Protein AF-A0A560W7F1-F1 (afdb_monomer)

Radius of gyration: 31.29 Å; Cα contacts (8 Å, |Δi|>4): 204; chains: 1; bounding box: 47×85×85 Å

pLDDT: mean 71.87, std 20.63, range [32.97, 94.44]

Secondary structure (DSSP, 8-state):
--------------------------------------S--SEEEEEETTTEEEEEE---SS-EEEEEEEEESEEEE---SSEEEEEESSGGG-S-EEE--SSEEEE-SS--EEEEEEEE--

Sequence (122 aa):
MTSSGKKRLIGMTGSIAGAALLACTGLAQSAAAAAGEPEWVVSSFYTEAGFKGTEMLANLDSEGCQDLSAPANSVINMNDSRKGIVYYYQPDCQGPSVRLDDLRTVTLSASPILSYQVFQLS

Foldseek 3Di:
DDDDDDDDDDDDDDDDDDDDPPPPDDPPVPCPPDPDDDPPQQKWFAQAFPRDHDIDTDDQVDAFKDWDPHFGQKMFGAADPWKWKKFDLDHPNDDDIDTDNHGDIDGHPDGTTGMMGMDTDD

Solvent-accessible surface area (backbone atoms only — not comparable to full-atom values): 7699 Å² total; per-residue (Å²): 134,89,80,89,83,91,81,86,84,89,81,88,84,80,91,74,92,71,92,73,87,78,82,72,74,77,80,77,69,77,76,75,68,83,72,68,80,72,80,74,63,40,31,43,31,10,50,27,61,80,74,32,79,58,78,45,72,55,70,76,88,53,68,43,71,44,65,49,97,57,58,19,15,12,39,41,35,41,66,48,94,51,50,46,54,37,39,9,63,29,59,85,58,36,82,68,68,51,70,65,93,45,72,41,75,46,68,45,91,85,62,40,38,24,11,31,32,34,45,78,55,130

Mean predicted aligned error: 15.71 Å

Structure (mmCIF, N/CA/C/O backbone):
data_AF-A0A560W7F1-F1
#
_entry.id   AF-A0A560W7F1-F1
#
loop_
_atom_site.group_PDB
_atom_site.id
_atom_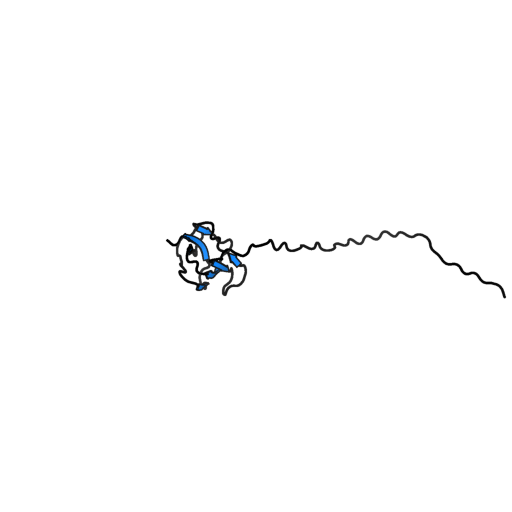site.type_symbol
_atom_site.label_atom_id
_atom_site.label_alt_id
_atom_site.label_comp_id
_atom_site.label_asym_id
_atom_site.label_entity_id
_atom_site.label_seq_id
_atom_site.pdbx_PDB_ins_code
_atom_site.Cartn_x
_atom_site.Cartn_y
_atom_site.Cartn_z
_atom_site.occupancy
_atom_site.B_iso_or_equiv
_atom_site.auth_seq_id
_atom_site.auth_comp_id
_atom_site.auth_asym_id
_atom_site.auth_atom_id
_atom_site.pdbx_PDB_model_num
ATOM 1 N N . MET A 1 1 ? 25.477 70.114 64.008 1.00 43.53 1 MET A N 1
ATOM 2 C CA . MET A 1 1 ? 26.743 70.388 63.290 1.00 43.53 1 MET A CA 1
ATOM 3 C C . MET A 1 1 ? 27.628 69.160 63.417 1.00 43.53 1 MET A C 1
ATOM 5 O O . MET A 1 1 ? 27.595 68.573 64.486 1.00 43.53 1 MET A O 1
ATOM 9 N N . THR A 1 2 ? 28.387 68.863 62.351 1.00 38.75 2 THR A N 1
ATOM 10 C CA . THR A 1 2 ? 29.231 67.674 62.065 1.00 38.75 2 THR A CA 1
ATOM 11 C C . THR A 1 2 ? 28.449 66.426 61.620 1.00 38.75 2 THR A C 1
ATOM 13 O O . THR A 1 2 ? 27.410 66.112 62.177 1.00 38.75 2 THR A O 1
ATOM 16 N N . SER A 1 3 ? 28.842 65.666 60.598 1.00 32.97 3 SER A N 1
ATOM 17 C CA . SER A 1 3 ? 29.744 65.888 59.461 1.00 32.97 3 SER A CA 1
ATOM 18 C C . SER A 1 3 ? 29.472 64.778 58.430 1.00 32.97 3 SER A C 1
ATOM 20 O O . SER A 1 3 ? 29.083 63.670 58.789 1.00 32.97 3 SER A O 1
ATOM 22 N N . SER A 1 4 ? 29.679 65.113 57.161 1.00 43.00 4 SER A N 1
ATOM 23 C CA . SER A 1 4 ? 29.622 64.310 55.935 1.00 43.00 4 SER A CA 1
ATOM 24 C C . SER A 1 4 ? 30.313 62.939 55.979 1.00 43.00 4 SER A C 1
ATOM 26 O O . SER A 1 4 ? 31.324 62.768 56.654 1.00 43.00 4 SER A O 1
ATOM 28 N N . GLY A 1 5 ? 29.883 62.009 55.113 1.00 44.09 5 GLY A N 1
ATOM 29 C CA . GLY A 1 5 ? 30.648 60.779 54.872 1.00 44.09 5 GLY A CA 1
ATOM 30 C C . GLY A 1 5 ? 30.097 59.831 53.806 1.00 44.09 5 GLY A C 1
ATOM 31 O O . GLY A 1 5 ? 29.652 58.736 54.109 1.00 44.09 5 GLY A O 1
ATOM 32 N N . LYS A 1 6 ? 30.148 60.245 52.539 1.00 46.00 6 LYS A N 1
ATOM 33 C CA . LYS A 1 6 ? 29.905 59.427 51.337 1.00 46.00 6 LYS A CA 1
ATOM 34 C C . LYS A 1 6 ? 30.949 58.302 51.229 1.00 46.00 6 LYS A C 1
ATOM 36 O O . LYS A 1 6 ? 32.131 58.621 51.319 1.00 46.00 6 LYS A O 1
ATOM 41 N N . LYS A 1 7 ? 30.550 57.059 50.914 1.00 45.50 7 LYS A N 1
ATOM 42 C CA . LYS A 1 7 ? 31.256 56.149 49.977 1.00 45.50 7 LYS A CA 1
ATOM 43 C C . LYS A 1 7 ? 30.504 54.831 49.765 1.00 45.50 7 LYS A C 1
ATOM 45 O O . LYS A 1 7 ? 29.998 54.212 50.689 1.00 45.50 7 LYS A O 1
ATOM 50 N N . ARG A 1 8 ? 30.429 54.469 48.486 1.00 42.59 8 ARG A N 1
ATOM 51 C CA . ARG A 1 8 ? 29.900 53.223 47.936 1.00 42.59 8 ARG A CA 1
ATOM 52 C C . ARG A 1 8 ? 30.874 52.061 48.180 1.00 42.59 8 ARG A C 1
ATOM 54 O O . ARG A 1 8 ? 32.072 52.297 48.307 1.00 42.59 8 ARG A O 1
ATOM 61 N N . LEU A 1 9 ? 30.326 50.867 47.951 1.00 39.41 9 LEU A N 1
ATOM 62 C CA . LEU A 1 9 ? 30.881 49.780 47.130 1.00 39.41 9 LEU A CA 1
ATOM 63 C C . LEU A 1 9 ? 31.343 48.513 47.883 1.00 39.41 9 LEU A C 1
ATOM 65 O O . LEU A 1 9 ? 32.397 48.491 48.496 1.00 39.41 9 LEU A O 1
ATOM 69 N N . ILE A 1 10 ? 30.525 47.468 47.685 1.00 48.19 10 ILE A N 1
ATOM 70 C CA . ILE A 1 10 ? 30.854 46.064 47.371 1.00 48.19 10 ILE A CA 1
ATOM 71 C C . ILE A 1 10 ? 31.705 45.271 48.370 1.00 48.19 10 ILE A C 1
ATOM 73 O O . ILE A 1 10 ? 32.897 45.506 48.525 1.00 48.19 10 ILE A O 1
ATOM 77 N N . GLY A 1 11 ? 31.127 44.151 48.814 1.00 37.31 11 GLY A N 1
ATOM 78 C CA . GLY A 1 11 ? 31.848 42.883 48.743 1.00 37.31 11 GLY A CA 1
ATOM 79 C C . GLY 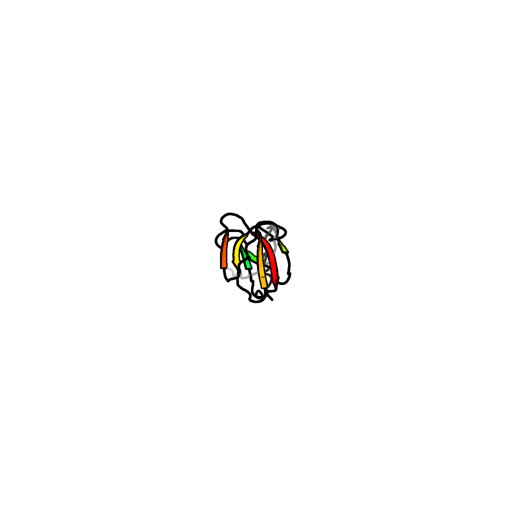A 1 11 ? 31.505 41.873 49.825 1.00 37.31 11 GLY A C 1
ATOM 80 O O . GLY A 1 11 ? 31.693 42.159 50.998 1.00 37.31 11 GLY A O 1
ATOM 81 N N . MET A 1 12 ? 31.165 40.664 49.357 1.00 42.81 12 MET A N 1
ATOM 82 C CA . MET A 1 12 ? 31.333 39.371 50.039 1.00 42.81 12 MET A CA 1
ATOM 83 C C . MET A 1 12 ? 30.309 39.057 51.143 1.00 42.81 12 MET A C 1
ATOM 85 O O . MET A 1 12 ? 29.929 39.916 51.918 1.00 42.81 12 MET A O 1
ATOM 89 N N . THR A 1 13 ? 29.785 37.850 51.322 1.00 46.91 13 THR A N 1
ATOM 90 C CA . THR A 1 13 ? 29.905 36.528 50.682 1.00 46.91 13 THR A CA 1
ATOM 91 C C . THR A 1 13 ? 28.835 35.689 51.373 1.00 46.91 13 THR A C 1
ATOM 93 O O . THR A 1 13 ? 28.669 35.800 52.585 1.00 46.91 13 THR A O 1
ATOM 96 N N . GLY A 1 14 ? 28.132 34.831 50.644 1.00 42.38 14 GLY A N 1
ATOM 97 C CA . GLY A 1 14 ? 27.135 33.955 51.251 1.00 42.38 14 GLY A CA 1
ATOM 98 C C . GLY A 1 14 ? 26.591 32.965 50.244 1.00 42.38 14 GLY A C 1
ATOM 99 O O . GLY A 1 14 ? 25.464 33.102 49.784 1.00 42.38 14 GLY A O 1
ATOM 100 N N . SER A 1 15 ? 27.424 32.001 49.861 1.00 51.97 15 SER A N 1
ATOM 101 C CA . SER A 1 15 ? 27.013 30.829 49.098 1.00 51.97 15 SER A CA 1
ATOM 102 C C . SER A 1 15 ? 25.970 30.055 49.899 1.00 51.97 15 SER A C 1
ATOM 104 O O . SER A 1 15 ? 26.280 29.545 50.973 1.00 51.97 15 SER A O 1
ATOM 106 N N . ILE A 1 16 ? 24.759 29.919 49.365 1.00 49.66 16 ILE A N 1
ATOM 107 C CA . ILE A 1 16 ? 23.850 28.852 49.779 1.00 49.66 16 ILE A CA 1
ATOM 108 C C . ILE A 1 16 ? 23.580 28.029 48.529 1.00 49.66 16 ILE A C 1
ATOM 110 O O . ILE A 1 16 ? 22.871 28.447 47.617 1.00 49.66 16 ILE A O 1
ATOM 114 N N . ALA A 1 17 ? 24.245 26.879 48.475 1.00 49.50 17 ALA A N 1
ATOM 115 C CA . ALA A 1 17 ? 23.960 25.825 47.527 1.00 49.50 17 ALA A CA 1
ATOM 116 C C . ALA A 1 17 ? 22.499 25.390 47.713 1.00 49.50 17 ALA A C 1
ATOM 118 O O . ALA A 1 17 ? 22.126 24.869 48.761 1.00 49.50 17 ALA A O 1
ATOM 119 N N . GLY A 1 18 ? 21.679 25.633 46.696 1.00 42.59 18 GLY A N 1
ATOM 120 C CA . GLY A 1 18 ? 20.315 25.135 46.594 1.00 42.59 18 GLY A CA 1
ATOM 121 C C . GLY A 1 18 ? 20.161 24.483 45.233 1.00 42.59 18 GLY A C 1
ATOM 122 O O . GLY A 1 18 ? 20.131 25.169 44.215 1.00 42.59 18 GLY A O 1
ATOM 123 N N . ALA A 1 19 ? 20.141 23.153 45.220 1.00 52.03 19 ALA A N 1
ATOM 124 C CA . ALA A 1 19 ? 19.937 22.350 44.030 1.00 52.03 19 ALA A CA 1
ATOM 125 C C . ALA A 1 19 ? 18.578 22.676 43.392 1.00 52.03 19 ALA A C 1
ATOM 127 O O . ALA A 1 19 ? 17.531 22.389 43.966 1.00 52.03 19 ALA A O 1
ATOM 128 N N . ALA A 1 20 ? 18.607 23.234 42.185 1.00 47.53 20 ALA A N 1
ATOM 129 C CA . ALA A 1 20 ? 17.475 23.234 41.274 1.00 47.53 20 ALA A CA 1
ATOM 130 C C . ALA A 1 20 ? 17.887 22.411 40.051 1.00 47.53 20 ALA A C 1
ATOM 132 O O . ALA A 1 20 ? 18.619 22.881 39.180 1.00 47.53 20 ALA A O 1
ATOM 133 N N . LEU A 1 21 ? 17.462 21.146 40.032 1.00 45.88 21 LEU A N 1
ATOM 134 C CA . LEU A 1 21 ? 17.514 20.281 38.858 1.00 45.88 21 LEU A CA 1
ATOM 135 C C . LEU A 1 21 ? 16.633 20.907 37.770 1.00 45.88 21 LEU A C 1
ATOM 137 O O . LEU A 1 21 ? 15.428 20.679 37.716 1.00 45.88 21 LEU A O 1
ATOM 141 N N . LEU A 1 22 ? 17.240 21.724 36.913 1.00 49.72 22 LEU A N 1
ATOM 142 C CA . LEU A 1 22 ? 16.640 22.169 35.663 1.00 49.72 22 LEU A CA 1
ATOM 143 C C . LEU A 1 22 ? 16.662 20.994 34.683 1.00 49.72 22 LEU A C 1
ATOM 145 O O . LEU A 1 22 ? 17.563 20.855 33.860 1.00 49.72 22 LEU A O 1
ATOM 149 N N . ALA A 1 23 ? 15.641 20.145 34.779 1.00 49.72 23 ALA A N 1
ATOM 150 C CA . ALA A 1 23 ? 15.215 19.284 33.687 1.00 49.72 23 ALA A CA 1
ATOM 151 C C . ALA A 1 23 ? 14.593 20.163 32.586 1.00 49.72 23 ALA A C 1
ATOM 153 O O . ALA A 1 23 ? 13.381 20.191 32.391 1.00 49.72 23 ALA A O 1
ATOM 154 N N . CYS A 1 24 ? 15.429 20.929 31.884 1.00 41.88 24 CYS A N 1
ATOM 155 C CA . CYS A 1 24 ? 15.035 21.578 30.641 1.00 41.88 24 CYS A CA 1
ATOM 156 C C . CYS A 1 24 ? 15.070 20.523 29.539 1.00 41.88 24 CYS A C 1
ATOM 158 O O . CYS A 1 24 ? 16.108 20.252 28.941 1.00 41.88 24 CYS A O 1
ATOM 160 N N . THR A 1 25 ? 13.909 19.889 29.376 1.00 52.00 25 THR A N 1
ATOM 161 C CA . THR A 1 25 ? 13.347 19.355 28.133 1.00 52.00 25 THR A CA 1
ATOM 162 C C . THR A 1 25 ? 14.301 19.454 26.949 1.00 52.00 25 THR A C 1
ATOM 164 O O . THR A 1 25 ? 14.467 20.523 26.354 1.00 52.00 25 THR A O 1
ATOM 167 N N . GLY A 1 26 ? 14.913 18.318 26.612 1.00 39.97 26 GLY A N 1
ATOM 168 C CA . GLY A 1 26 ? 15.589 18.159 25.339 1.00 39.97 26 GLY A CA 1
ATOM 169 C C . GLY A 1 26 ? 14.629 18.581 24.239 1.00 39.97 26 GLY A C 1
ATOM 170 O O . GLY A 1 26 ? 13.520 18.053 24.140 1.00 39.97 26 GLY A O 1
ATOM 171 N N . LEU A 1 27 ? 15.046 19.554 23.431 1.00 40.25 27 LEU A N 1
ATOM 172 C CA . LEU A 1 27 ? 14.464 19.718 22.116 1.00 40.25 27 LEU A CA 1
ATOM 173 C C . LEU A 1 27 ? 14.776 18.420 21.371 1.00 40.25 27 LEU A C 1
ATOM 175 O O . LEU A 1 27 ? 15.849 18.266 20.792 1.00 40.25 27 LEU A O 1
ATOM 179 N N . ALA A 1 28 ? 13.842 17.470 21.417 1.00 46.09 28 ALA A N 1
ATOM 180 C CA . ALA A 1 28 ? 13.684 16.491 20.362 1.00 46.09 28 ALA A CA 1
ATOM 181 C C . ALA A 1 28 ? 13.315 17.306 19.124 1.00 46.09 28 ALA A C 1
ATOM 183 O O . ALA A 1 28 ? 12.152 17.561 18.826 1.00 46.09 28 ALA A O 1
ATOM 184 N N . GLN A 1 29 ? 14.346 17.851 18.488 1.00 39.06 29 GLN A N 1
ATOM 185 C CA . GLN A 1 29 ? 14.257 18.473 17.194 1.00 39.06 29 GLN A CA 1
ATOM 186 C C . GLN A 1 29 ? 13.833 17.331 16.283 1.00 39.06 29 GLN A C 1
ATOM 188 O O . GLN A 1 29 ? 14.626 16.427 16.023 1.00 39.06 29 GLN A O 1
ATOM 193 N N . SER A 1 30 ? 12.546 17.304 15.931 1.00 40.00 30 SER A N 1
ATOM 194 C CA . SER A 1 30 ? 12.001 16.366 14.965 1.00 40.00 30 SER A CA 1
ATOM 195 C C . SER A 1 30 ? 12.899 16.436 13.744 1.00 40.00 30 SER A C 1
ATOM 197 O O . SER A 1 30 ? 12.883 17.419 13.001 1.00 40.00 30 SER A O 1
ATOM 199 N N . ALA A 1 31 ? 13.736 15.417 13.584 1.00 42.00 31 ALA A N 1
ATOM 200 C CA . ALA A 1 31 ? 14.426 15.155 12.349 1.00 42.00 31 ALA A CA 1
ATOM 201 C C . ALA A 1 31 ? 13.329 14.779 11.354 1.00 42.00 31 ALA A C 1
ATOM 203 O O . ALA A 1 31 ? 12.999 13.610 11.181 1.00 42.00 31 ALA A O 1
ATOM 204 N N . ALA A 1 32 ? 12.716 15.791 10.740 1.00 42.22 32 ALA A N 1
ATOM 205 C CA . ALA A 1 32 ? 12.123 15.636 9.431 1.00 42.22 32 ALA A CA 1
ATOM 206 C C . ALA A 1 32 ? 13.305 15.334 8.511 1.00 42.22 32 ALA A C 1
ATOM 208 O O . ALA A 1 32 ? 13.960 16.232 7.983 1.00 42.22 32 ALA A O 1
ATOM 209 N N . ALA A 1 33 ? 13.665 14.051 8.466 1.00 40.75 33 ALA A N 1
ATOM 210 C CA . ALA A 1 33 ? 14.571 13.523 7.478 1.00 40.75 33 ALA A CA 1
ATOM 211 C C . ALA A 1 33 ? 14.076 14.022 6.123 1.00 40.75 33 ALA A C 1
ATOM 213 O O . ALA A 1 33 ? 12.882 13.954 5.826 1.00 40.75 33 ALA A O 1
ATOM 214 N N . ALA A 1 34 ? 15.006 14.583 5.359 1.00 46.94 34 ALA A N 1
ATOM 215 C CA . ALA A 1 34 ? 14.798 14.981 3.987 1.00 46.94 34 ALA A CA 1
ATOM 216 C C . ALA A 1 34 ? 14.232 13.785 3.212 1.00 46.94 34 ALA A C 1
ATOM 218 O O . ALA A 1 34 ? 14.970 12.878 2.833 1.00 46.94 34 ALA A O 1
ATOM 219 N N . ALA A 1 35 ? 12.922 13.772 2.999 1.00 44.84 35 ALA A N 1
ATOM 220 C CA . ALA A 1 35 ? 12.360 13.027 1.898 1.00 44.84 35 ALA A CA 1
ATOM 221 C C . ALA A 1 35 ? 12.665 13.880 0.670 1.00 44.84 35 ALA A C 1
ATOM 223 O O . ALA A 1 35 ? 12.140 14.989 0.539 1.00 44.84 35 ALA A O 1
ATOM 224 N N . GLY A 1 36 ? 13.584 13.404 -0.175 1.00 42.69 36 GLY A N 1
ATOM 225 C CA . GLY A 1 36 ? 13.667 13.894 -1.545 1.00 42.69 36 GLY A CA 1
ATOM 226 C C . GLY A 1 36 ? 12.262 13.916 -2.142 1.00 42.69 36 GLY A C 1
ATOM 227 O O . GLY A 1 36 ? 11.414 13.111 -1.746 1.00 42.69 36 G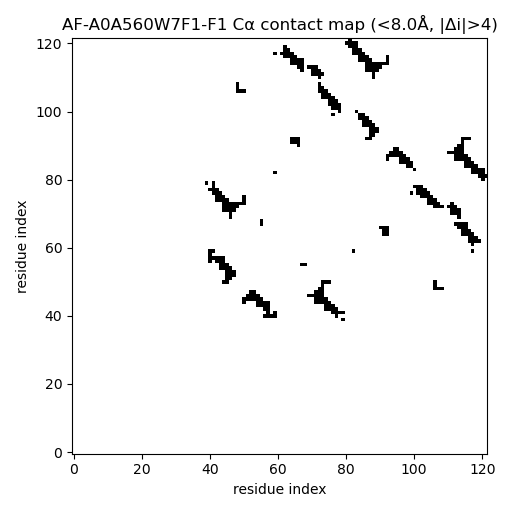LY A O 1
ATOM 228 N N . GLU A 1 37 ? 12.000 14.881 -3.022 1.00 42.38 37 GLU A N 1
ATOM 229 C CA . GLU A 1 37 ? 10.745 14.935 -3.771 1.00 42.38 37 GLU A CA 1
ATOM 230 C C . GLU A 1 37 ? 10.388 13.517 -4.238 1.00 42.38 37 GLU A C 1
ATOM 232 O O . GLU A 1 37 ? 11.252 12.864 -4.832 1.00 42.38 37 GLU A O 1
ATOM 237 N N . PRO A 1 38 ? 9.193 12.991 -3.907 1.00 48.00 38 PRO A N 1
ATOM 238 C CA . PRO A 1 38 ? 8.869 11.629 -4.271 1.00 48.00 38 PRO A CA 1
ATOM 239 C C . PRO A 1 38 ? 8.961 11.516 -5.788 1.00 48.00 38 PRO A C 1
ATOM 241 O O . PRO A 1 38 ? 8.277 12.249 -6.508 1.00 48.00 38 PRO A O 1
ATOM 244 N N . GLU A 1 39 ? 9.801 10.600 -6.268 1.00 50.84 39 GLU A N 1
ATOM 245 C CA . GLU A 1 39 ? 9.667 10.047 -7.608 1.00 50.84 39 GLU A CA 1
ATOM 246 C C . GLU A 1 39 ? 8.250 9.477 -7.696 1.00 50.84 39 GLU A C 1
ATOM 248 O O . GLU A 1 39 ? 7.984 8.386 -7.205 1.00 50.84 39 GLU A O 1
ATOM 253 N N . TRP A 1 40 ? 7.324 10.315 -8.182 1.00 53.12 40 TRP A N 1
ATOM 254 C CA . TRP A 1 40 ? 5.991 9.985 -8.686 1.00 53.12 40 TRP A CA 1
ATOM 255 C C . TRP A 1 40 ? 5.389 8.750 -8.000 1.00 53.12 40 TRP A C 1
ATOM 257 O O . TRP A 1 40 ? 5.302 7.672 -8.575 1.00 53.12 40 TRP A O 1
ATOM 267 N N . VAL A 1 41 ? 4.982 8.904 -6.734 1.00 58.56 41 VAL A N 1
ATOM 268 C CA . VAL A 1 41 ? 4.286 7.847 -5.987 1.00 58.56 41 VAL A CA 1
ATOM 269 C C . VAL A 1 41 ? 3.053 7.416 -6.778 1.00 58.56 41 VAL A C 1
ATOM 271 O O . VAL A 1 41 ? 2.088 8.163 -6.899 1.00 58.56 41 VAL A O 1
ATOM 274 N N . VAL A 1 42 ? 3.085 6.188 -7.286 1.00 72.44 42 VAL A N 1
ATOM 275 C CA . VAL A 1 42 ? 1.997 5.563 -8.052 1.00 72.44 42 VAL A CA 1
ATOM 276 C C . VAL A 1 42 ? 0.893 5.095 -7.124 1.00 72.44 42 VAL A C 1
ATOM 278 O O . VAL A 1 42 ? -0.256 4.990 -7.529 1.00 72.44 42 VAL A O 1
ATOM 281 N N . SER A 1 43 ? 1.180 4.845 -5.846 1.00 84.75 43 SER A N 1
ATOM 282 C CA . SER A 1 43 ? 0.133 4.517 -4.882 1.00 84.75 43 SER A CA 1
ATOM 283 C C . SER A 1 43 ? 0.458 4.952 -3.459 1.00 84.75 43 SER A C 1
ATOM 285 O O . SER A 1 43 ? 1.496 4.582 -2.916 1.00 84.75 43 SER A O 1
ATOM 287 N N . SER A 1 44 ? -0.478 5.676 -2.845 1.00 90.38 44 SER A N 1
ATOM 288 C CA . SER A 1 44 ? -0.498 5.973 -1.409 1.00 90.38 44 SER A CA 1
ATOM 289 C C . SER A 1 44 ? -1.575 5.143 -0.722 1.00 90.38 44 SER A C 1
ATOM 291 O O . SER A 1 44 ? -2.742 5.169 -1.121 1.00 90.38 44 SER A O 1
ATOM 293 N N . PHE A 1 45 ? -1.198 4.437 0.337 1.00 92.31 45 PHE A N 1
ATOM 294 C CA . PHE A 1 45 ? -2.075 3.615 1.162 1.00 92.31 45 PHE A CA 1
ATOM 295 C C . PHE A 1 45 ? -2.334 4.287 2.504 1.00 92.31 45 PHE A C 1
ATOM 297 O O . PHE A 1 45 ? -1.414 4.816 3.117 1.00 92.31 45 PHE A O 1
ATOM 304 N N . TYR A 1 46 ? -3.563 4.207 2.999 1.00 93.25 46 TYR A N 1
ATOM 305 C CA . TYR A 1 46 ? -3.968 4.836 4.252 1.00 93.25 46 TYR A CA 1
ATOM 306 C C . TYR A 1 46 ? -4.608 3.812 5.183 1.00 93.25 46 TYR A C 1
ATOM 308 O O . TYR A 1 46 ? -5.465 3.027 4.764 1.00 93.25 46 TYR A O 1
ATOM 316 N N . THR A 1 47 ? -4.213 3.822 6.457 1.00 93.75 47 THR A N 1
ATOM 317 C CA . THR A 1 47 ? -4.713 2.864 7.459 1.00 93.75 47 THR A CA 1
ATOM 318 C C . THR A 1 47 ? -6.197 3.032 7.769 1.00 93.75 47 THR A C 1
ATOM 320 O O . THR A 1 47 ? -6.829 2.088 8.233 1.00 93.75 47 THR A O 1
ATOM 323 N N . GLU A 1 48 ? -6.785 4.200 7.505 1.00 91.25 48 GLU A N 1
ATOM 324 C CA . GLU A 1 48 ? -8.215 4.453 7.687 1.00 91.25 48 GLU A CA 1
ATOM 325 C C . GLU A 1 48 ? -8.934 4.671 6.350 1.00 91.25 48 GLU A C 1
ATOM 327 O O . GLU A 1 48 ? -8.336 4.941 5.305 1.00 91.25 48 GLU A O 1
ATOM 332 N N . ALA A 1 49 ? -10.259 4.545 6.383 1.00 89.00 49 ALA A N 1
ATOM 333 C CA . ALA A 1 49 ? -11.115 4.887 5.257 1.00 89.00 49 ALA A CA 1
ATOM 334 C C . ALA A 1 49 ? -11.108 6.405 4.992 1.00 89.00 49 ALA A C 1
ATOM 336 O O . ALA A 1 49 ? -10.971 7.215 5.911 1.00 89.00 49 ALA A O 1
ATOM 337 N N . GLY A 1 50 ? -11.318 6.800 3.733 1.00 88.31 50 GLY A N 1
ATOM 338 C CA . GLY A 1 50 ? -11.390 8.213 3.353 1.00 88.31 50 GLY A CA 1
ATOM 339 C C . GLY A 1 50 ? -10.054 8.960 3.414 1.00 88.31 50 GLY A C 1
ATOM 340 O O . GLY A 1 50 ? -10.066 10.162 3.673 1.00 88.31 50 GLY A O 1
ATOM 341 N N . PHE A 1 51 ? -8.937 8.264 3.167 1.00 89.44 51 PHE A N 1
ATOM 342 C CA . PHE A 1 51 ? -7.582 8.825 3.039 1.00 89.44 51 PHE A CA 1
ATOM 343 C C . PHE A 1 51 ? -7.074 9.484 4.330 1.00 89.44 51 PHE A C 1
ATOM 345 O O . PHE A 1 51 ? -6.570 10.606 4.332 1.00 89.44 51 PHE A O 1
ATOM 352 N N . LYS A 1 52 ? -7.273 8.793 5.457 1.00 91.00 52 LYS A N 1
ATOM 353 C CA . LYS A 1 52 ? -6.910 9.249 6.807 1.00 91.00 52 LYS A CA 1
ATOM 354 C C . LYS A 1 52 ? -6.001 8.246 7.517 1.00 91.00 52 LYS A C 1
ATOM 356 O O . LYS A 1 52 ? -5.848 7.105 7.086 1.00 91.00 52 LYS A O 1
ATOM 361 N N . GLY A 1 53 ? -5.443 8.668 8.648 1.00 90.88 53 GLY A N 1
ATOM 362 C CA . GLY A 1 53 ? -4.536 7.851 9.449 1.00 90.88 53 GLY A CA 1
ATOM 363 C C . GLY A 1 53 ? -3.106 7.894 8.913 1.00 90.88 53 GLY A C 1
ATOM 364 O O . GLY A 1 53 ? -2.668 8.913 8.379 1.00 90.88 53 GLY A O 1
ATOM 365 N N . THR A 1 54 ? -2.370 6.799 9.087 1.00 92.75 54 THR A N 1
ATOM 366 C CA . THR A 1 54 ? -0.982 6.686 8.629 1.00 92.75 54 THR A CA 1
ATOM 367 C C . THR A 1 54 ? -0.940 6.422 7.129 1.00 92.75 54 THR A C 1
ATOM 369 O O . THR A 1 54 ? -1.606 5.508 6.642 1.00 92.75 54 THR A O 1
ATOM 372 N N . GLU A 1 55 ? -0.136 7.210 6.415 1.00 92.25 55 GLU A N 1
ATOM 373 C CA . GLU A 1 55 ? 0.168 7.005 5.001 1.00 92.25 55 GLU A CA 1
ATOM 374 C C . GLU A 1 55 ? 1.370 6.064 4.836 1.00 92.25 55 GLU A C 1
ATOM 376 O O . GLU A 1 55 ? 2.386 6.203 5.519 1.00 92.25 55 GLU A O 1
ATOM 381 N N . MET A 1 56 ? 1.256 5.118 3.908 1.00 92.06 56 MET A N 1
ATOM 382 C CA . MET A 1 56 ? 2.328 4.233 3.465 1.00 92.06 56 MET A CA 1
ATOM 383 C C . MET A 1 56 ? 2.451 4.376 1.951 1.00 92.06 56 MET A C 1
ATOM 385 O O . MET A 1 56 ? 1.464 4.236 1.230 1.00 92.06 56 MET A O 1
ATOM 389 N N . LEU A 1 57 ? 3.653 4.659 1.462 1.00 89.19 57 LEU A N 1
ATOM 390 C CA . LEU A 1 57 ? 3.899 4.830 0.032 1.00 89.19 57 LEU A CA 1
ATOM 391 C C . LEU A 1 57 ? 4.275 3.484 -0.587 1.00 89.19 57 LEU A C 1
ATOM 393 O O . LEU A 1 57 ? 5.062 2.732 -0.008 1.00 89.19 57 LEU A O 1
ATOM 397 N N . ALA A 1 58 ? 3.731 3.188 -1.765 1.00 87.12 58 ALA A N 1
ATOM 398 C CA . ALA A 1 58 ? 4.200 2.066 -2.564 1.00 87.12 58 ALA A CA 1
ATOM 399 C C . ALA A 1 58 ? 5.661 2.302 -2.966 1.00 87.12 58 ALA A C 1
ATOM 401 O O . ALA A 1 58 ? 5.986 3.331 -3.558 1.00 87.12 58 ALA A O 1
ATOM 402 N N . ASN A 1 59 ? 6.534 1.339 -2.679 1.00 85.25 59 ASN A N 1
ATOM 403 C CA . ASN A 1 59 ? 7.888 1.331 -3.211 1.00 85.25 59 ASN A CA 1
ATOM 404 C C . ASN A 1 59 ? 7.843 0.765 -4.629 1.00 85.25 59 ASN A C 1
ATOM 406 O O . ASN A 1 59 ? 7.507 -0.400 -4.828 1.00 85.25 59 ASN A O 1
ATOM 410 N N . LEU A 1 60 ? 8.189 1.587 -5.610 1.00 79.56 60 LEU A N 1
ATOM 411 C CA . LEU A 1 60 ? 8.090 1.223 -7.019 1.00 79.56 60 LEU A CA 1
ATOM 412 C C . LEU A 1 60 ? 9.399 0.710 -7.596 1.00 79.56 60 LEU A C 1
ATOM 414 O O . LEU A 1 60 ? 9.403 0.189 -8.710 1.00 79.56 60 LEU A O 1
ATOM 418 N N . ASP A 1 61 ? 10.508 0.884 -6.889 1.00 80.75 61 ASP A N 1
ATOM 419 C CA . ASP A 1 61 ? 11.835 0.498 -7.367 1.00 80.75 61 ASP A CA 1
ATOM 420 C C . ASP A 1 61 ? 12.070 -1.004 -7.245 1.00 80.75 61 ASP A C 1
ATOM 422 O O . ASP A 1 61 ? 12.891 -1.568 -7.966 1.00 80.75 61 ASP A O 1
ATOM 426 N N . SER A 1 62 ? 11.310 -1.661 -6.370 1.00 81.94 62 SER A N 1
ATOM 427 C CA . SER A 1 62 ? 11.304 -3.111 -6.244 1.00 81.94 62 SER A CA 1
ATOM 428 C C . SER A 1 62 ? 10.093 -3.697 -6.958 1.00 81.94 62 SER A C 1
ATOM 430 O O . SER A 1 62 ? 8.970 -3.655 -6.451 1.00 81.94 62 SER A O 1
ATOM 432 N N . GLU A 1 63 ? 10.337 -4.293 -8.125 1.00 87.38 63 GLU A N 1
ATOM 433 C CA . GLU A 1 63 ? 9.360 -5.177 -8.756 1.00 87.38 63 GLU A CA 1
ATOM 434 C C . GLU A 1 63 ? 9.072 -6.393 -7.868 1.00 87.38 63 GLU A C 1
ATOM 436 O O . GLU A 1 63 ? 9.907 -6.829 -7.069 1.00 87.38 63 GLU A O 1
ATOM 441 N N . GLY A 1 64 ? 7.883 -6.961 -8.040 1.00 89.69 64 GLY A N 1
ATOM 442 C CA . GLY A 1 64 ? 7.436 -8.115 -7.274 1.00 89.69 64 GLY A CA 1
ATOM 443 C C . GLY A 1 64 ? 6.525 -7.748 -6.109 1.00 89.69 64 GLY A C 1
ATOM 444 O O . GLY A 1 64 ? 5.969 -6.651 -6.041 1.00 89.69 64 GLY A O 1
ATOM 445 N N . CYS A 1 65 ? 6.289 -8.741 -5.255 1.00 94.06 65 CYS A N 1
ATOM 446 C CA . CYS A 1 65 ? 5.345 -8.634 -4.153 1.00 94.06 65 CYS A CA 1
ATOM 447 C C . CYS A 1 65 ? 5.949 -7.889 -2.964 1.00 94.06 65 CYS A C 1
ATOM 449 O O . CYS A 1 65 ? 7.095 -8.142 -2.590 1.00 94.06 65 CYS A O 1
ATOM 451 N N . GLN A 1 66 ? 5.153 -7.022 -2.351 1.00 93.12 66 GLN A N 1
ATOM 452 C CA . GLN A 1 66 ? 5.504 -6.287 -1.151 1.00 93.12 66 GLN A CA 1
ATOM 453 C C . GLN A 1 66 ? 4.334 -6.277 -0.171 1.00 93.12 66 GLN A C 1
ATOM 455 O O . GLN A 1 66 ? 3.209 -5.915 -0.523 1.00 93.12 66 GLN A O 1
ATOM 460 N N . ASP A 1 67 ? 4.613 -6.632 1.079 1.00 94.44 67 ASP A N 1
ATOM 461 C CA . ASP A 1 67 ? 3.654 -6.486 2.168 1.00 94.44 67 ASP A CA 1
ATOM 462 C C . ASP A 1 67 ? 3.636 -5.049 2.686 1.00 94.44 67 ASP A C 1
ATOM 464 O O . ASP A 1 67 ? 4.663 -4.369 2.777 1.00 94.44 67 ASP A O 1
ATOM 468 N N . LEU A 1 68 ? 2.448 -4.586 3.060 1.00 91.88 68 LEU A N 1
ATOM 469 C CA . LEU A 1 68 ? 2.293 -3.326 3.764 1.00 91.88 68 LEU A CA 1
ATOM 470 C C . LEU A 1 68 ? 2.698 -3.500 5.228 1.00 91.88 68 LEU A C 1
ATOM 472 O O . LEU A 1 68 ? 2.400 -4.507 5.868 1.00 91.88 68 LEU A O 1
ATOM 476 N N . SER A 1 69 ? 3.323 -2.469 5.794 1.00 91.94 69 SER A N 1
ATOM 477 C CA . SER A 1 69 ? 3.678 -2.449 7.217 1.00 91.94 69 SER A CA 1
ATOM 478 C C . SER A 1 69 ? 2.452 -2.397 8.139 1.00 91.94 69 SER A C 1
ATOM 480 O O . SER A 1 69 ? 2.557 -2.742 9.316 1.00 91.94 69 SER A O 1
ATOM 482 N N . ALA A 1 70 ? 1.292 -1.990 7.613 1.00 93.44 70 ALA A N 1
ATOM 483 C CA . ALA A 1 70 ? 0.000 -2.034 8.284 1.00 93.44 70 ALA A CA 1
ATOM 484 C C . ALA A 1 70 ? -1.152 -2.246 7.277 1.00 93.44 70 ALA A C 1
ATOM 486 O O . ALA A 1 70 ? -1.019 -1.888 6.106 1.00 93.44 70 ALA A O 1
ATOM 487 N N . PRO A 1 71 ? -2.312 -2.773 7.713 1.00 93.62 71 PRO A N 1
ATOM 488 C CA . PRO A 1 71 ? -3.491 -2.896 6.857 1.00 93.62 71 PRO A CA 1
ATOM 489 C C . PRO A 1 71 ? -4.000 -1.539 6.353 1.00 93.62 71 PRO A C 1
ATOM 491 O O . PRO A 1 71 ? -4.203 -0.617 7.147 1.00 93.62 71 PRO A O 1
ATOM 494 N N . ALA A 1 72 ? -4.269 -1.428 5.051 1.00 93.62 72 ALA A N 1
ATOM 495 C CA . ALA A 1 72 ? -4.768 -0.204 4.425 1.00 93.62 72 ALA A CA 1
ATOM 496 C C . ALA A 1 72 ? -6.261 -0.287 4.082 1.00 93.62 72 ALA A C 1
ATOM 498 O O . ALA A 1 72 ? -6.708 -1.214 3.412 1.00 93.62 72 ALA A O 1
ATOM 499 N N . ASN A 1 73 ? -7.035 0.716 4.496 1.00 92.88 73 ASN A N 1
ATOM 500 C CA . ASN A 1 73 ? -8.482 0.809 4.267 1.00 92.88 73 ASN A CA 1
ATOM 501 C C . ASN A 1 73 ? -8.858 1.825 3.177 1.00 92.88 73 ASN A C 1
ATOM 503 O O . ASN A 1 73 ? -10.011 1.895 2.747 1.00 92.88 73 ASN A O 1
ATOM 507 N N . SER A 1 74 ? -7.903 2.612 2.689 1.00 90.56 74 SER A N 1
ATOM 508 C CA . SER A 1 74 ? -8.079 3.368 1.454 1.00 90.56 74 SER A CA 1
ATOM 509 C C . SER A 1 74 ? -6.767 3.505 0.694 1.00 90.56 74 SER A C 1
ATOM 511 O O . SER A 1 74 ? -5.685 3.420 1.274 1.00 90.56 74 SER A O 1
ATOM 513 N N . VAL A 1 75 ? -6.873 3.670 -0.621 1.00 90.12 75 VAL A N 1
AT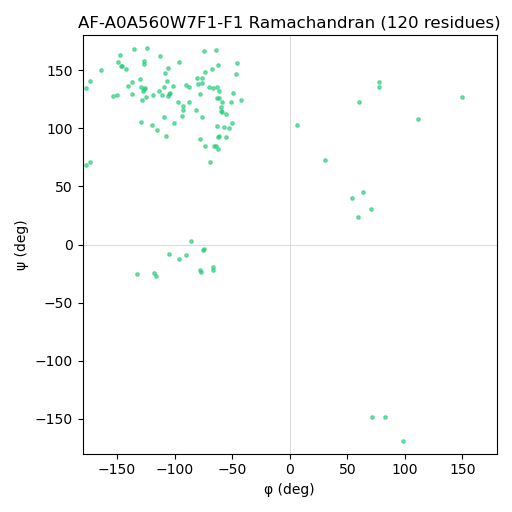OM 514 C CA . VAL A 1 75 ? -5.729 3.809 -1.522 1.00 90.12 75 VAL A CA 1
ATOM 515 C C . VAL A 1 75 ? -5.999 4.910 -2.539 1.00 90.12 75 VAL A C 1
ATOM 517 O O . VAL A 1 75 ? -7.115 5.049 -3.050 1.00 90.12 75 VAL A O 1
ATOM 520 N N . ILE A 1 76 ? -4.970 5.698 -2.822 1.00 87.88 76 ILE A N 1
ATOM 521 C CA . ILE A 1 76 ? -4.917 6.635 -3.939 1.00 87.88 76 ILE A CA 1
ATOM 522 C C . ILE A 1 76 ? -3.923 6.053 -4.930 1.00 87.88 76 ILE A C 1
ATOM 524 O O . ILE A 1 76 ? -2.733 6.035 -4.641 1.00 87.88 76 ILE A O 1
ATOM 528 N N . ASN A 1 77 ? -4.408 5.581 -6.075 1.00 85.06 77 ASN A N 1
ATOM 529 C CA . ASN A 1 77 ? -3.561 5.171 -7.185 1.00 85.06 77 ASN A CA 1
ATOM 530 C C . ASN A 1 77 ? -3.378 6.354 -8.137 1.00 85.06 77 ASN A C 1
ATOM 532 O O . ASN A 1 77 ? -4.348 6.829 -8.737 1.00 85.06 77 ASN A O 1
ATOM 536 N N . MET A 1 78 ? -2.149 6.831 -8.266 1.00 78.00 78 MET A N 1
ATOM 537 C CA . MET A 1 78 ? -1.740 7.759 -9.306 1.00 78.00 78 MET A CA 1
ATOM 538 C C . MET A 1 78 ? -1.208 6.940 -10.477 1.00 78.00 78 MET A C 1
ATOM 540 O O . MET A 1 78 ? -0.260 6.185 -10.332 1.00 78.00 78 MET A O 1
ATOM 544 N N . ASN A 1 79 ? -1.847 7.063 -11.634 1.00 69.25 79 ASN A N 1
ATOM 545 C CA . ASN A 1 79 ? -1.475 6.313 -12.822 1.00 69.25 79 ASN A CA 1
ATOM 546 C C . ASN A 1 79 ? -0.039 6.654 -13.246 1.00 69.25 79 ASN A C 1
ATOM 548 O O . ASN A 1 79 ? 0.263 7.824 -13.487 1.00 69.25 79 ASN A O 1
ATOM 552 N N . ASP A 1 80 ? 0.801 5.635 -13.396 1.00 72.19 80 ASP A N 1
ATOM 553 C CA . ASP A 1 80 ? 2.081 5.734 -14.085 1.00 72.19 80 ASP A CA 1
ATOM 554 C C . ASP A 1 80 ? 2.038 4.888 -15.351 1.00 72.19 80 ASP A C 1
ATOM 556 O O . ASP A 1 80 ? 1.608 3.739 -15.361 1.00 72.19 80 ASP A O 1
ATOM 560 N N . SER A 1 81 ? 2.478 5.480 -16.458 1.00 72.12 81 SER A N 1
ATOM 561 C CA . SER A 1 81 ? 2.378 4.842 -17.772 1.00 72.12 81 SER A CA 1
ATOM 562 C C . SER A 1 81 ? 3.388 3.709 -17.988 1.00 72.12 81 SER A C 1
ATOM 564 O O . SER A 1 81 ? 3.370 3.091 -19.048 1.00 72.12 81 SER A O 1
ATOM 566 N N . ARG A 1 82 ? 4.296 3.462 -17.038 1.00 78.50 82 ARG A N 1
ATOM 567 C CA . ARG A 1 82 ? 5.392 2.488 -17.134 1.00 78.50 82 ARG A CA 1
ATOM 568 C C . ARG A 1 82 ? 5.286 1.383 -16.089 1.00 78.50 82 ARG A C 1
ATOM 570 O O . ARG A 1 82 ? 5.809 0.301 -16.326 1.00 78.50 82 ARG A O 1
ATOM 577 N N . LYS A 1 83 ? 4.618 1.616 -14.958 1.00 80.56 83 LYS A N 1
ATOM 578 C CA . LYS A 1 83 ? 4.466 0.636 -13.874 1.00 80.56 83 LYS A CA 1
ATOM 579 C C . LYS A 1 83 ? 2.999 0.412 -13.522 1.00 80.56 83 LYS A C 1
ATOM 581 O O . LYS A 1 83 ? 2.229 1.350 -13.360 1.00 80.56 83 LYS A O 1
ATOM 586 N N . GLY A 1 84 ? 2.630 -0.853 -13.365 1.00 83.44 84 GLY A N 1
ATOM 587 C CA . GLY A 1 84 ? 1.325 -1.278 -12.880 1.00 83.44 84 GLY A CA 1
ATOM 588 C C . GLY A 1 84 ? 1.406 -1.787 -11.445 1.00 83.44 84 GLY A C 1
ATOM 589 O O . GLY A 1 84 ? 2.437 -2.311 -11.015 1.00 83.44 84 GLY A O 1
ATOM 590 N N . ILE A 1 85 ? 0.297 -1.650 -10.714 1.00 87.31 85 ILE A N 1
ATOM 591 C CA . ILE A 1 85 ? 0.157 -2.175 -9.354 1.00 87.31 85 ILE A CA 1
ATOM 592 C C . ILE A 1 85 ? -1.108 -3.028 -9.253 1.00 87.31 85 ILE A C 1
ATOM 594 O O . ILE A 1 85 ? -2.195 -2.629 -9.682 1.00 87.31 85 ILE A O 1
ATOM 598 N N . VAL A 1 86 ? -0.958 -4.219 -8.675 1.00 90.31 86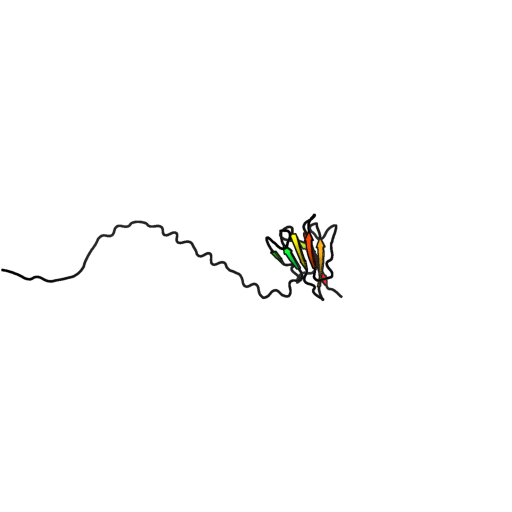 VAL A N 1
ATOM 599 C CA . VAL A 1 86 ? -2.070 -5.065 -8.225 1.00 90.31 86 VAL A CA 1
ATOM 600 C C . VAL A 1 86 ? -2.080 -5.079 -6.701 1.00 90.31 86 VAL A C 1
ATOM 602 O O . VAL A 1 86 ? -1.034 -5.246 -6.083 1.00 90.31 86 VAL A O 1
ATOM 605 N N . TYR A 1 87 ? -3.250 -4.936 -6.089 1.00 91.50 87 TYR A N 1
ATOM 606 C CA . TYR A 1 87 ? -3.412 -4.955 -4.635 1.00 91.50 87 TYR A CA 1
ATOM 607 C C . TYR A 1 87 ? -4.102 -6.233 -4.184 1.00 91.50 87 TYR A C 1
ATOM 609 O O . TYR A 1 87 ? -4.977 -6.747 -4.883 1.00 91.50 87 TYR A O 1
ATOM 617 N N . TYR A 1 88 ? -3.753 -6.705 -2.993 1.00 92.81 88 TYR A N 1
ATOM 618 C CA . TYR A 1 88 ? -4.227 -7.967 -2.442 1.00 92.81 88 TYR A CA 1
ATOM 619 C C . TYR A 1 88 ? -4.754 -7.779 -1.021 1.00 92.81 88 TYR A C 1
ATOM 621 O O . TYR A 1 88 ? -4.194 -7.038 -0.208 1.00 92.81 88 TYR A O 1
ATOM 629 N N . TYR A 1 89 ? -5.829 -8.500 -0.705 1.00 92.56 89 TYR A N 1
ATOM 630 C CA . TYR A 1 89 ?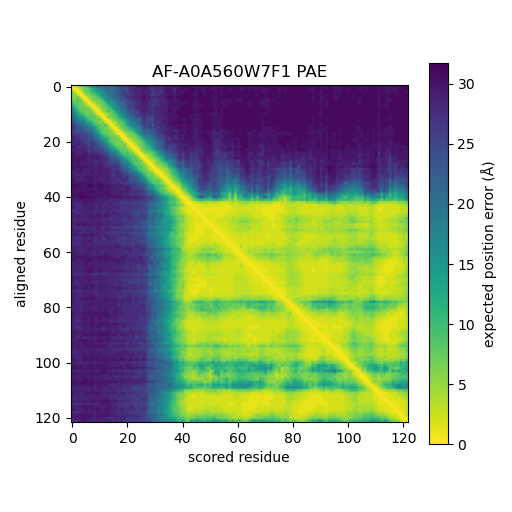 -6.437 -8.510 0.632 1.00 92.56 89 TYR A CA 1
ATOM 631 C C . TYR A 1 89 ? -5.784 -9.522 1.589 1.00 92.56 89 TYR A C 1
ATOM 633 O O . TYR A 1 89 ? -6.245 -9.698 2.715 1.00 92.56 89 TYR A O 1
ATOM 641 N N . GLN A 1 90 ? -4.738 -10.217 1.140 1.00 92.88 90 GLN A N 1
ATOM 642 C CA . GLN A 1 90 ? -3.929 -11.150 1.927 1.00 92.88 90 GLN A CA 1
ATOM 643 C C . GLN A 1 90 ? -2.445 -10.763 1.820 1.00 92.88 90 GLN A C 1
ATOM 645 O O . GLN A 1 90 ? -2.071 -10.096 0.850 1.00 92.88 90 GLN A O 1
ATOM 650 N N . PRO A 1 91 ? -1.607 -11.135 2.803 1.00 92.56 91 PRO A N 1
ATOM 651 C CA . PRO A 1 91 ? -0.157 -10.985 2.689 1.00 92.56 91 PRO A CA 1
ATOM 652 C C . PRO A 1 91 ? 0.411 -11.860 1.561 1.00 92.56 91 PRO A C 1
ATOM 654 O O . PRO A 1 91 ? -0.289 -12.721 1.013 1.00 92.56 91 PRO A O 1
ATOM 657 N N . ASP A 1 92 ? 1.669 -11.618 1.201 1.00 93.81 92 ASP A N 1
ATOM 658 C CA . ASP A 1 92 ? 2.428 -12.393 0.210 1.00 93.81 92 ASP A CA 1
ATOM 659 C C . ASP A 1 92 ? 1.789 -12.415 -1.197 1.00 93.81 92 ASP A C 1
ATOM 661 O O . ASP A 1 92 ? 2.017 -13.334 -1.989 1.00 93.81 92 ASP A O 1
ATOM 665 N N . CYS A 1 93 ? 0.966 -11.411 -1.520 1.00 93.50 93 CYS A N 1
ATOM 666 C CA . CYS A 1 93 ? 0.245 -11.277 -2.790 1.00 93.50 93 CYS A CA 1
ATOM 667 C C . CYS A 1 93 ? -0.599 -12.509 -3.148 1.00 93.50 93 CYS A C 1
ATOM 669 O O . CYS A 1 93 ? -0.664 -12.938 -4.304 1.00 93.50 93 CYS A O 1
ATOM 671 N N . GLN A 1 94 ? -1.250 -13.088 -2.139 1.00 93.00 94 GLN A N 1
ATOM 672 C CA . GLN A 1 94 ? -2.109 -14.255 -2.292 1.00 93.00 94 GLN A CA 1
ATOM 673 C C . GLN A 1 94 ? -3.590 -13.888 -2.430 1.00 93.00 94 GLN A C 1
ATOM 675 O O . GLN A 1 94 ? -4.068 -12.850 -1.968 1.00 93.00 94 GLN A O 1
ATOM 680 N N . GLY A 1 95 ? -4.351 -14.806 -3.024 1.00 87.50 95 GLY A N 1
ATOM 681 C CA . GLY A 1 95 ? -5.809 -14.748 -3.004 1.00 87.50 95 GLY A CA 1
ATOM 682 C C . GLY A 1 95 ? -6.412 -13.634 -3.874 1.00 87.50 95 GLY A C 1
ATOM 683 O O . GLY A 1 95 ? -5.882 -13.331 -4.945 1.00 87.50 95 GLY A O 1
ATOM 684 N N . PRO A 1 96 ? -7.574 -13.075 -3.472 1.00 86.88 96 PRO A N 1
ATOM 685 C CA . PRO A 1 96 ? -8.298 -12.108 -4.284 1.00 86.88 96 PRO A CA 1
ATOM 686 C C . PRO A 1 96 ? -7.515 -10.808 -4.437 1.00 86.88 96 PRO A C 1
ATOM 688 O O . PRO A 1 96 ? -7.022 -10.246 -3.454 1.00 86.88 96 PRO A O 1
ATOM 691 N N . SER A 1 97 ? -7.468 -10.318 -5.672 1.00 87.62 97 SER A N 1
ATOM 692 C CA . SER A 1 97 ? -6.737 -9.116 -6.028 1.00 87.62 97 SER A CA 1
ATOM 693 C C . SER A 1 97 ? -7.609 -8.106 -6.759 1.00 87.62 97 SER A C 1
ATOM 695 O O . SE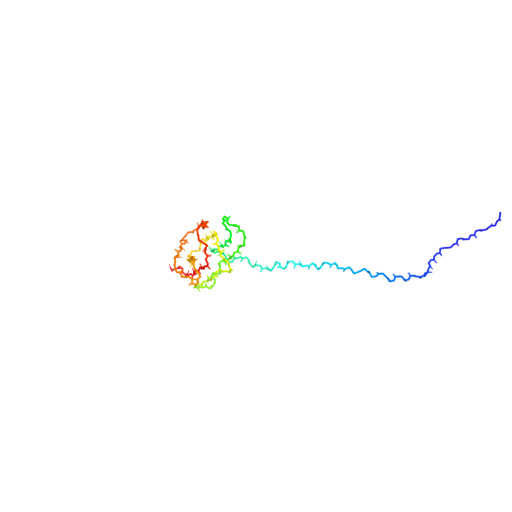R A 1 97 ? -8.641 -8.440 -7.348 1.00 87.62 97 SER A O 1
ATOM 697 N N . VAL A 1 98 ? -7.191 -6.846 -6.709 1.00 86.19 98 VAL A N 1
ATOM 698 C CA . VAL A 1 98 ? -7.796 -5.763 -7.476 1.00 86.19 98 VAL A CA 1
ATOM 699 C C . VAL A 1 98 ? -6.700 -5.014 -8.213 1.00 86.19 98 VAL A C 1
ATOM 701 O O . VAL A 1 98 ? -5.642 -4.722 -7.660 1.00 86.19 98 VAL A O 1
ATOM 704 N N . ARG A 1 99 ? -6.948 -4.718 -9.484 1.00 82.25 99 ARG A N 1
ATOM 705 C CA . ARG A 1 99 ? -6.052 -3.928 -10.321 1.00 82.25 99 ARG A CA 1
ATOM 706 C C . ARG A 1 99 ? -6.728 -2.595 -10.607 1.00 82.25 99 ARG A C 1
ATOM 708 O O . ARG A 1 99 ? -7.899 -2.562 -10.983 1.00 82.25 99 ARG A O 1
ATOM 715 N N . LEU A 1 100 ? -6.014 -1.502 -10.354 1.00 74.19 100 LEU A N 1
ATOM 716 C CA . LEU A 1 100 ? -6.483 -0.153 -10.655 1.00 74.19 100 LEU A CA 1
ATOM 717 C C . LEU A 1 100 ? -5.685 0.346 -11.861 1.00 74.19 100 LEU A C 1
ATOM 719 O O . LEU A 1 100 ? -4.587 0.859 -11.713 1.00 74.19 100 LEU A O 1
ATOM 723 N N . ASP A 1 101 ? -6.229 0.154 -13.061 1.00 65.81 101 ASP A N 1
ATOM 724 C CA . ASP A 1 101 ? -5.570 0.536 -14.322 1.00 65.81 101 ASP A CA 1
ATOM 725 C C . ASP A 1 101 ? -5.584 2.052 -14.607 1.00 65.81 101 ASP A C 1
ATOM 727 O O . ASP A 1 101 ? -4.991 2.507 -15.577 1.00 65.81 101 ASP A O 1
ATOM 731 N N . ASP A 1 102 ? -6.249 2.842 -13.761 1.00 62.75 102 ASP A N 1
ATOM 732 C CA . ASP A 1 102 ? -6.413 4.287 -13.921 1.00 62.75 102 ASP A CA 1
ATOM 733 C C . ASP A 1 102 ? -6.163 5.032 -12.609 1.00 62.75 102 ASP A C 1
ATOM 735 O O . ASP A 1 102 ? -6.144 4.443 -11.520 1.00 62.75 102 ASP A O 1
ATOM 739 N N . LEU A 1 103 ? -6.054 6.361 -12.726 1.00 60.47 103 LEU A N 1
ATOM 740 C CA . LEU A 1 103 ? -6.079 7.296 -11.604 1.00 60.47 103 LEU A CA 1
ATOM 741 C C . LEU A 1 103 ? -7.387 7.098 -10.830 1.00 60.47 103 LEU A C 1
ATOM 743 O O . LEU A 1 103 ? -8.462 7.525 -11.259 1.00 60.47 103 LEU A O 1
ATOM 747 N N . ARG A 1 104 ? -7.308 6.385 -9.708 1.00 75.88 104 ARG A N 1
ATOM 748 C CA . ARG A 1 104 ? -8.475 5.987 -8.923 1.00 75.88 104 ARG A CA 1
ATOM 749 C C . ARG A 1 104 ? -8.179 6.109 -7.449 1.00 75.88 104 ARG A C 1
ATOM 751 O O . ARG A 1 104 ? -7.147 5.667 -6.954 1.00 75.88 104 ARG A O 1
ATOM 758 N N . THR A 1 105 ? -9.150 6.658 -6.742 1.00 73.62 105 THR A N 1
ATOM 759 C CA . THR A 1 105 ? -9.191 6.622 -5.292 1.00 73.62 105 THR A CA 1
ATOM 760 C C . THR A 1 105 ? -10.230 5.593 -4.875 1.00 73.62 105 THR A C 1
ATOM 762 O O . THR A 1 105 ? -11.349 5.565 -5.394 1.00 73.62 105 THR A O 1
ATOM 765 N N . VAL A 1 106 ? -9.851 4.692 -3.975 1.00 76.62 106 VAL A N 1
ATOM 766 C CA . VAL A 1 106 ? -10.727 3.610 -3.521 1.00 76.62 106 VAL A CA 1
ATOM 767 C C . VAL A 1 106 ? -10.766 3.622 -2.005 1.00 76.62 106 VAL A C 1
ATOM 769 O O . VAL A 1 106 ? -9.736 3.558 -1.339 1.00 76.62 106 VAL A O 1
ATOM 772 N N . THR A 1 107 ? -11.977 3.706 -1.457 1.00 76.31 107 THR A N 1
ATOM 773 C CA . THR A 1 107 ? -12.230 3.411 -0.045 1.00 76.31 107 THR A CA 1
ATOM 774 C C . THR A 1 107 ? -12.721 1.977 0.054 1.00 76.31 107 THR A C 1
ATOM 776 O O . THR A 1 107 ? -13.712 1.614 -0.579 1.00 76.31 107 THR A O 1
ATOM 779 N N . LEU A 1 108 ? -12.019 1.161 0.832 1.00 74.19 108 LEU A N 1
ATOM 780 C CA . LEU A 1 108 ? -12.324 -0.249 1.019 1.00 74.19 108 LEU A CA 1
ATOM 781 C C . LEU A 1 108 ? -13.211 -0.383 2.250 1.00 74.19 108 LEU A C 1
ATOM 783 O O . LEU A 1 108 ? -12.784 -0.147 3.374 1.00 74.19 108 LEU A O 1
ATOM 787 N N . SER A 1 109 ? -14.473 -0.730 2.036 1.00 60.34 109 SER A N 1
ATOM 788 C CA . SER A 1 109 ? -15.475 -0.806 3.103 1.00 60.34 109 SER A CA 1
ATOM 789 C C . SER A 1 109 ? -15.576 -2.183 3.769 1.00 60.34 109 SER A C 1
ATOM 791 O O . SER A 1 109 ? -16.270 -2.300 4.776 1.00 60.34 109 SER A O 1
ATOM 793 N N . ALA A 1 110 ? -14.908 -3.217 3.237 1.00 69.81 110 ALA A N 1
ATOM 794 C CA . ALA A 1 110 ? -15.096 -4.603 3.686 1.00 69.81 110 ALA A CA 1
ATOM 795 C C . ALA A 1 110 ? -13.809 -5.404 3.954 1.00 69.81 110 ALA A C 1
ATOM 797 O O . ALA A 1 110 ? -13.849 -6.367 4.718 1.00 69.81 110 ALA A O 1
ATOM 798 N N . SER A 1 111 ? -12.673 -5.069 3.338 1.00 84.12 111 SER A N 1
ATOM 799 C CA . SER A 1 111 ? -11.414 -5.800 3.545 1.00 84.12 111 SER A CA 1
ATOM 800 C C . SER A 1 111 ? -10.219 -4.883 3.291 1.00 84.12 111 SER A C 1
ATOM 802 O O . SER A 1 111 ? -10.184 -4.247 2.235 1.00 84.12 111 SER A O 1
ATOM 804 N N . PRO A 1 112 ? -9.260 -4.790 4.226 1.00 91.12 112 PRO A N 1
ATOM 805 C CA . PRO A 1 112 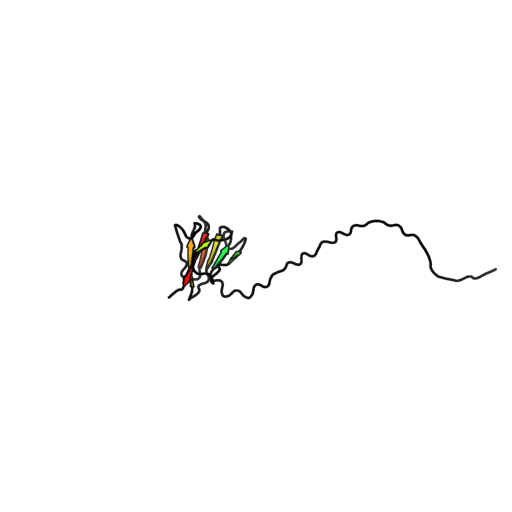? -8.083 -3.961 4.032 1.00 91.12 112 PRO A CA 1
ATOM 806 C C . PRO A 1 112 ? -7.117 -4.606 3.034 1.00 91.12 112 PRO A C 1
ATOM 808 O O . PRO A 1 112 ? -7.004 -5.831 2.970 1.00 91.12 112 PRO A O 1
ATOM 811 N N . ILE A 1 113 ? -6.391 -3.784 2.279 1.00 92.00 113 ILE A N 1
ATOM 812 C CA . ILE A 1 113 ? -5.227 -4.242 1.514 1.00 92.00 113 ILE A CA 1
ATOM 813 C C . ILE A 1 113 ? -4.117 -4.575 2.510 1.00 92.00 113 ILE A C 1
ATOM 815 O O . ILE A 1 113 ? -3.872 -3.813 3.448 1.00 92.00 113 ILE A O 1
ATOM 819 N N . LEU A 1 114 ? -3.453 -5.707 2.291 1.00 94.06 114 LEU A N 1
ATOM 820 C CA . LEU A 1 114 ? -2.332 -6.173 3.107 1.00 94.06 114 LEU A CA 1
ATOM 821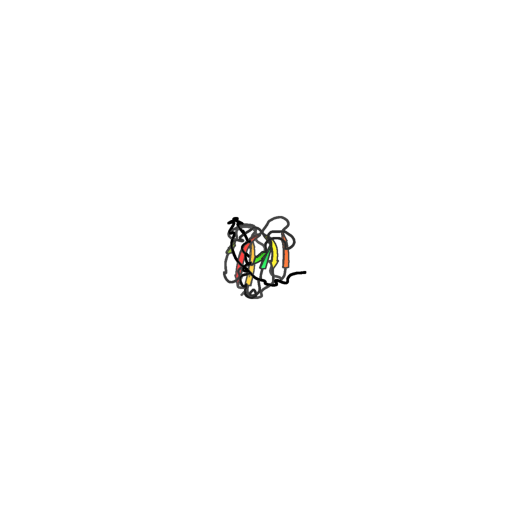 C C . LEU A 1 114 ? -1.028 -6.252 2.314 1.00 94.06 114 LEU A C 1
ATOM 823 O O . LEU A 1 114 ? 0.036 -6.092 2.898 1.00 94.06 114 LEU A O 1
ATOM 827 N N . SER A 1 115 ? -1.100 -6.452 0.999 1.00 92.94 115 SER A N 1
ATOM 828 C CA . SER A 1 115 ? 0.076 -6.494 0.130 1.00 92.94 115 SER A CA 1
ATOM 829 C C . SER A 1 115 ? -0.234 -5.946 -1.262 1.00 92.94 115 SER A C 1
ATOM 831 O O . SER A 1 115 ? -1.396 -5.777 -1.650 1.00 92.94 115 SER A O 1
ATOM 833 N N . TYR A 1 116 ? 0.811 -5.621 -2.012 1.00 92.31 116 TYR A N 1
ATOM 834 C CA . TYR A 1 116 ? 0.730 -5.125 -3.379 1.00 92.31 116 TYR A CA 1
ATOM 835 C C . TYR A 1 116 ? 1.870 -5.694 -4.224 1.00 92.31 116 TYR A C 1
ATOM 837 O O . TYR A 1 116 ? 2.947 -5.994 -3.720 1.00 92.31 116 TYR A O 1
ATOM 845 N N . GLN A 1 117 ? 1.638 -5.841 -5.525 1.00 92.19 117 GLN A N 1
ATOM 846 C CA . GLN A 1 117 ? 2.637 -6.292 -6.485 1.00 92.19 117 GLN A CA 1
ATOM 847 C C . GLN A 1 117 ? 2.880 -5.218 -7.537 1.00 92.19 117 GLN A C 1
ATOM 849 O O . GLN A 1 117 ? 1.932 -4.750 -8.169 1.00 92.19 117 GLN A O 1
ATOM 854 N N . VAL A 1 118 ? 4.151 -4.876 -7.744 1.00 90.56 118 VAL A N 1
ATOM 855 C CA . VAL A 1 118 ? 4.601 -3.926 -8.769 1.00 90.56 118 VAL A CA 1
ATOM 856 C C . VAL A 1 118 ? 5.161 -4.689 -9.967 1.00 90.56 118 VAL A C 1
ATOM 858 O O . VAL A 1 118 ? 5.916 -5.649 -9.796 1.00 90.56 118 VAL A O 1
ATOM 861 N N . PHE A 1 119 ? 4.799 -4.264 -11.176 1.00 87.19 119 PHE A N 1
ATOM 862 C CA . PHE A 1 119 ? 5.268 -4.846 -12.437 1.00 87.19 119 PHE A CA 1
ATOM 863 C C . PHE A 1 119 ? 5.406 -3.772 -13.522 1.00 87.19 119 PHE A C 1
ATOM 865 O O . PHE A 1 119 ? 4.713 -2.755 -13.492 1.00 87.19 119 PHE A O 1
ATOM 872 N N . GLN A 1 120 ? 6.280 -3.995 -14.501 1.00 85.00 120 GLN A N 1
ATOM 873 C CA . GLN A 1 120 ? 6.427 -3.100 -15.654 1.00 85.00 120 GLN A CA 1
ATOM 874 C C . GLN A 1 120 ? 5.283 -3.283 -16.663 1.00 85.00 120 GLN A C 1
ATOM 876 O O . GLN A 1 120 ? 4.869 -4.403 -16.973 1.00 85.00 120 GLN A O 1
ATOM 881 N N . LEU A 1 121 ? 4.791 -2.172 -17.205 1.00 79.31 121 LEU A N 1
ATOM 882 C CA . LEU A 1 121 ? 3.864 -2.140 -18.333 1.00 79.31 121 LEU A CA 1
ATOM 883 C C . LEU A 1 121 ? 4.690 -2.154 -19.628 1.00 79.31 121 LEU A C 1
ATOM 885 O O . LEU A 1 121 ? 5.581 -1.326 -19.807 1.00 79.31 121 LEU A O 1
ATOM 889 N N . SER A 1 122 ? 4.440 -3.153 -20.479 1.00 71.81 122 SER A N 1
ATOM 890 C CA . SER A 1 122 ? 5.153 -3.388 -21.749 1.00 71.81 122 SER A CA 1
ATOM 891 C C . SER A 1 122 ? 4.554 -2.603 -22.908 1.00 71.81 122 SER A C 1
ATOM 893 O O . SER A 1 122 ? 3.306 -2.507 -22.950 1.00 71.81 122 SER A O 1
#

Nearest PDB structures (foldseek):
  4el6-assembly1_A  TM=7.015E-01  e=3.947E-04  Schistosoma mansoni
  2kp5-assembly1_A  TM=5.792E-01  e=8.731E-04  Hahella chejuensis KCTC 2396
  1ytq-assembly1_A  TM=6.992E-01  e=2.211E-02  Homo sapiens
  5z6d-assembly2_B  TM=5.773E-01  e=3.480E-02  Neurospora crassa OR74A
  5z6e-assembly1_A  TM=6.004E-01  e=4.366E-02  Neurospora crassa OR74A